Protein AF-A0A2G2ISH0-F1 (afdb_monomer_lite)

pLDDT: mean 75.34, std 12.9, range [44.53, 92.88]

Foldseek 3Di:
DVCCCVPPVVVFDDPPPDPDGPSVVVVVVVVVVLVVVLVVLLVCLVCCCVPNDPVSVVVSVVSPVVSVVVVVVVVVVVVCVVVVVD

Radius of gyration: 17.68 Å; chains: 1; bounding box: 36×22×54 Å

Secondary structure (DSSP, 8-state):
-HHHHHHTGGGS---TT-SS-HHHHHHHHHHHHHHHHHHHHHHHHHHHHHH--HHHHHHHHHHHHHHHHHHHHHHHHHHHHHHTT-

Sequence (86 aa):
MLFFRVAIYPRIYIAAGDAYGLSDVLEFLFGCIFLVLLMASVIVSAVLLIKGSLQSKKSAIYLLLFSIFLFFIRPPLQSLMINGLI

Structure (mmCIF, N/CA/C/O backbone):
data_AF-A0A2G2ISH0-F1
#
_entry.id   AF-A0A2G2ISH0-F1
#
loop_
_atom_site.group_PDB
_atom_site.id
_atom_site.type_symbol
_atom_site.label_atom_id
_atom_site.label_alt_id
_atom_site.label_comp_id
_atom_site.label_asym_id
_atom_site.label_entity_id
_atom_site.label_seq_id
_atom_site.pdbx_PDB_ins_code
_atom_site.Cartn_x
_atom_site.Cartn_y
_atom_site.Cartn_z
_atom_site.occupancy
_atom_site.B_iso_or_equiv
_atom_site.auth_seq_id
_atom_site.auth_comp_id
_atom_site.auth_asym_id
_atom_site.auth_atom_id
_atom_site.pdbx_PDB_model_num
ATOM 1 N N . MET A 1 1 ? 9.583 -3.221 -4.292 1.00 56.50 1 MET A N 1
ATOM 2 C CA . MET A 1 1 ? 9.520 -2.778 -5.707 1.00 56.50 1 MET A CA 1
ATOM 3 C C . MET A 1 1 ? 10.619 -1.790 -6.075 1.00 56.50 1 MET A C 1
ATOM 5 O O . MET A 1 1 ? 11.311 -2.050 -7.042 1.00 56.50 1 MET A O 1
ATOM 9 N N . LEU A 1 2 ? 10.857 -0.728 -5.298 1.00 55.91 2 LEU A N 1
ATOM 10 C CA . LEU A 1 2 ? 11.874 0.299 -5.610 1.00 55.91 2 LEU A CA 1
ATOM 11 C C . LEU A 1 2 ? 13.304 -0.258 -5.759 1.00 55.91 2 LEU A C 1
ATOM 13 O O . LEU A 1 2 ? 13.974 0.019 -6.746 1.00 55.91 2 LEU A O 1
ATOM 17 N N . PHE A 1 3 ? 13.732 -1.134 -4.841 1.00 56.94 3 PHE A N 1
ATOM 18 C CA . PHE A 1 3 ? 15.027 -1.826 -4.942 1.00 56.94 3 PHE A CA 1
ATOM 19 C C . PHE A 1 3 ? 15.127 -2.738 -6.172 1.00 56.94 3 PHE A C 1
ATOM 21 O O . PHE A 1 3 ? 16.188 -2.841 -6.776 1.00 56.94 3 PHE A O 1
ATOM 28 N N . PHE A 1 4 ? 14.018 -3.364 -6.578 1.00 61.53 4 PHE A N 1
ATOM 29 C CA . PHE A 1 4 ? 13.972 -4.230 -7.757 1.00 61.53 4 PHE A CA 1
ATOM 30 C C . PHE A 1 4 ? 14.204 -3.415 -9.043 1.00 61.53 4 PHE A C 1
ATOM 32 O O . PHE A 1 4 ? 14.975 -3.819 -9.910 1.00 61.53 4 PHE A O 1
ATOM 39 N N . ARG A 1 5 ? 13.617 -2.213 -9.136 1.00 61.91 5 ARG A N 1
ATOM 40 C CA . ARG A 1 5 ? 13.739 -1.339 -10.311 1.00 61.91 5 ARG A CA 1
ATOM 41 C C . ARG A 1 5 ? 15.065 -0.568 -10.412 1.00 61.91 5 ARG A C 1
ATOM 43 O O . ARG A 1 5 ? 15.469 -0.208 -11.506 1.00 61.91 5 ARG A O 1
ATOM 50 N N . VAL A 1 6 ? 15.791 -0.347 -9.318 1.00 61.56 6 VAL A N 1
ATOM 51 C CA . VAL A 1 6 ? 17.140 0.256 -9.400 1.00 61.56 6 VAL A CA 1
ATOM 52 C C . VAL A 1 6 ? 18.228 -0.810 -9.550 1.00 61.56 6 VAL A C 1
ATOM 54 O O . VAL A 1 6 ? 19.168 -0.629 -10.316 1.00 61.56 6 VAL A O 1
ATOM 57 N N . ALA A 1 7 ? 18.114 -1.941 -8.847 1.00 61.56 7 ALA A N 1
ATOM 58 C CA . ALA A 1 7 ? 19.185 -2.938 -8.807 1.00 61.56 7 ALA A CA 1
ATOM 59 C C . ALA A 1 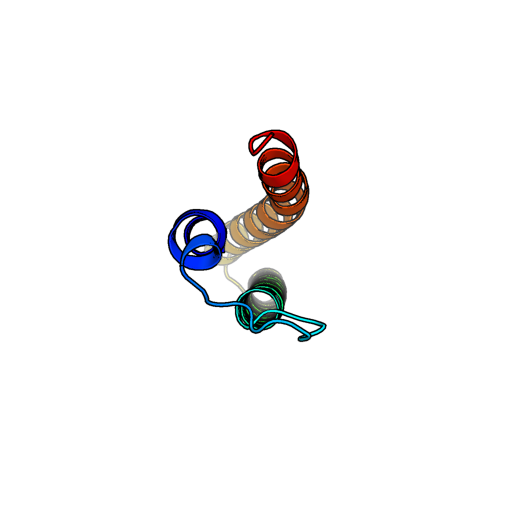7 ? 19.085 -4.014 -9.902 1.00 61.56 7 ALA A C 1
ATOM 61 O O . ALA A 1 7 ? 20.116 -4.557 -10.310 1.00 61.56 7 ALA A O 1
ATOM 62 N N . ILE A 1 8 ? 17.865 -4.343 -10.352 1.00 62.41 8 ILE A N 1
ATOM 63 C CA . ILE A 1 8 ? 17.600 -5.524 -11.192 1.00 62.41 8 ILE A CA 1
ATOM 64 C C . ILE A 1 8 ? 17.120 -5.137 -12.597 1.00 62.41 8 ILE A C 1
ATOM 66 O O . ILE A 1 8 ? 17.614 -5.707 -13.560 1.00 62.41 8 ILE A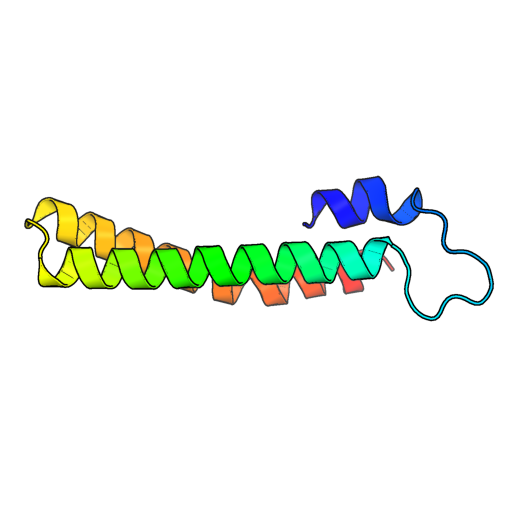 O 1
ATOM 70 N N . TYR A 1 9 ? 16.266 -4.119 -12.744 1.00 63.75 9 TYR A N 1
ATOM 71 C CA . TYR A 1 9 ? 15.806 -3.595 -14.051 1.00 63.75 9 TYR A CA 1
ATOM 72 C C . TYR A 1 9 ? 16.934 -3.315 -15.066 1.00 63.75 9 TYR A C 1
ATOM 74 O O . TYR A 1 9 ? 16.803 -3.757 -16.202 1.00 63.75 9 TYR A O 1
ATOM 82 N N . PRO A 1 10 ? 18.067 -2.675 -14.698 1.00 63.22 10 PRO A N 1
ATOM 83 C CA . PRO A 1 10 ? 19.171 -2.446 -15.639 1.00 63.22 10 PRO A CA 1
ATOM 84 C C . PRO A 1 10 ? 19.883 -3.732 -16.084 1.00 63.22 10 PRO A C 1
ATOM 86 O O . PRO A 1 10 ? 20.652 -3.717 -17.040 1.00 63.22 10 PRO A O 1
ATOM 89 N N . ARG A 1 11 ? 19.683 -4.835 -15.351 1.00 64.44 11 ARG A N 1
ATOM 90 C CA . ARG A 1 11 ? 20.302 -6.145 -15.600 1.00 64.44 11 ARG A CA 1
ATOM 91 C C . ARG A 1 11 ? 19.342 -7.135 -16.262 1.00 64.44 11 ARG A C 1
ATOM 93 O O . ARG A 1 11 ? 19.770 -8.233 -16.611 1.00 64.44 11 ARG A O 1
ATOM 100 N N . ILE A 1 12 ? 18.064 -6.783 -16.410 1.00 64.88 12 ILE A N 1
ATOM 101 C CA . ILE A 1 12 ? 17.072 -7.621 -17.084 1.00 64.88 12 ILE A CA 1
ATOM 102 C C . ILE A 1 12 ? 17.157 -7.332 -18.583 1.00 64.88 12 ILE A C 1
ATOM 104 O O . ILE A 1 12 ? 16.908 -6.218 -19.033 1.00 64.88 12 ILE A O 1
ATOM 108 N N . TYR A 1 13 ? 17.535 -8.356 -19.348 1.00 57.94 13 TYR A N 1
ATOM 109 C CA . TYR A 1 13 ? 17.626 -8.300 -20.803 1.00 57.94 13 TYR A CA 1
ATOM 110 C C . TYR A 1 13 ? 16.235 -8.067 -21.409 1.00 57.94 13 TYR A C 1
ATOM 112 O O . TYR A 1 13 ? 15.315 -8.851 -21.173 1.00 57.94 13 TYR A O 1
ATOM 120 N N . ILE A 1 14 ? 16.086 -6.994 -22.186 1.00 60.06 14 ILE A N 1
ATOM 121 C CA . ILE A 1 14 ? 14.919 -6.750 -23.039 1.00 60.06 14 ILE A CA 1
ATOM 122 C C . ILE A 1 14 ? 15.330 -7.203 -24.439 1.00 60.06 14 ILE A C 1
ATOM 124 O O . ILE A 1 14 ? 16.263 -6.644 -25.018 1.00 60.06 14 ILE A O 1
ATOM 128 N N . ALA A 1 15 ? 14.690 -8.249 -24.963 1.00 60.16 15 ALA A N 1
ATOM 129 C CA . ALA A 1 15 ? 14.964 -8.707 -26.317 1.00 60.16 15 ALA A CA 1
ATOM 130 C C . ALA A 1 15 ? 14.498 -7.649 -27.332 1.00 60.16 15 ALA A C 1
ATOM 132 O O . ALA A 1 15 ? 13.456 -7.015 -27.162 1.00 60.16 15 ALA A O 1
ATOM 133 N N . ALA A 1 16 ? 15.286 -7.438 -28.389 1.00 54.84 16 ALA A N 1
ATOM 134 C CA . ALA A 1 16 ? 14.960 -6.460 -29.420 1.00 54.84 16 ALA A CA 1
ATOM 135 C C . ALA A 1 16 ? 13.651 -6.854 -30.131 1.00 54.84 16 ALA A C 1
ATOM 137 O O . ALA A 1 16 ? 13.617 -7.847 -30.854 1.00 54.84 16 ALA A O 1
ATOM 138 N N . GLY A 1 17 ? 12.589 -6.070 -29.920 1.00 58.53 17 GLY A N 1
ATOM 139 C CA . GLY A 1 17 ? 11.268 -6.275 -30.528 1.00 58.53 17 GLY A CA 1
ATOM 140 C C . GLY A 1 17 ? 10.140 -6.622 -29.552 1.00 58.53 17 GLY A C 1
ATOM 141 O O . GLY A 1 17 ? 8.983 -6.597 -29.96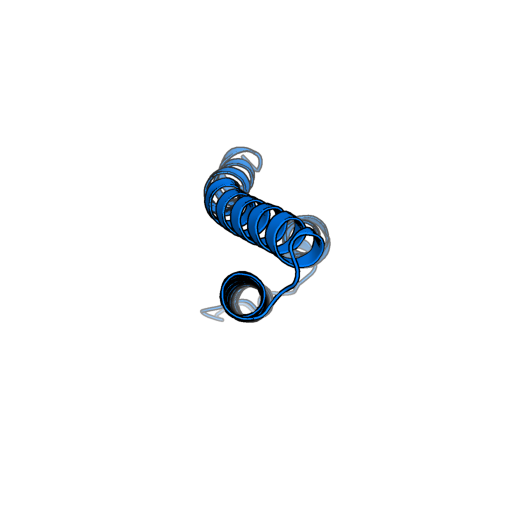6 1.00 58.53 17 GLY A O 1
ATOM 142 N N . ASP A 1 18 ? 10.433 -6.891 -28.275 1.00 58.66 18 ASP A N 1
ATOM 143 C CA . ASP A 1 18 ? 9.388 -7.158 -27.281 1.00 58.66 18 ASP A CA 1
ATOM 144 C C . ASP A 1 18 ? 8.698 -5.867 -26.812 1.00 58.66 18 ASP A C 1
ATOM 146 O O . ASP A 1 18 ? 9.344 -4.890 -26.433 1.00 58.66 18 ASP A O 1
ATOM 150 N N . ALA A 1 19 ? 7.360 -5.879 -26.806 1.00 61.00 19 ALA A N 1
ATOM 151 C CA . ALA A 1 19 ? 6.531 -4.745 -26.383 1.00 61.00 19 ALA A CA 1
ATOM 152 C C . ALA A 1 19 ? 6.579 -4.475 -24.865 1.00 61.00 19 ALA A C 1
ATOM 154 O O . ALA A 1 19 ? 6.235 -3.376 -24.433 1.00 61.00 19 ALA A O 1
ATOM 155 N N . TYR A 1 20 ? 6.999 -5.464 -24.066 1.00 62.94 20 TYR A N 1
ATOM 156 C CA . TYR A 1 20 ? 7.116 -5.379 -22.609 1.00 62.94 20 TYR A CA 1
ATOM 157 C C . TYR A 1 20 ? 8.328 -6.179 -22.129 1.00 62.94 20 TYR A C 1
ATOM 159 O O . TYR A 1 20 ? 8.523 -7.323 -22.543 1.00 62.94 20 TYR A O 1
ATOM 167 N N . GLY A 1 21 ? 9.121 -5.610 -21.222 1.00 69.44 21 GLY A N 1
ATOM 168 C CA . GLY A 1 21 ? 10.211 -6.333 -20.577 1.00 69.44 21 GLY A CA 1
ATOM 169 C C . GLY A 1 21 ? 9.701 -7.256 -19.467 1.00 69.44 21 GLY A C 1
ATOM 170 O O . GLY A 1 21 ? 8.678 -6.996 -18.834 1.00 69.44 21 GLY A O 1
ATOM 171 N N . LEU A 1 22 ? 10.466 -8.303 -19.138 1.00 71.19 22 LEU A N 1
ATOM 172 C CA . LEU A 1 22 ? 10.209 -9.172 -17.971 1.00 71.19 22 LEU A CA 1
ATOM 173 C C . LEU A 1 22 ? 10.104 -8.347 -16.669 1.00 71.19 22 LEU A C 1
ATOM 175 O O . LEU A 1 22 ? 9.325 -8.639 -15.765 1.00 71.19 22 LEU A O 1
ATOM 179 N N . SER A 1 23 ? 10.844 -7.245 -16.641 1.00 70.06 23 SER A N 1
ATOM 180 C CA . SER A 1 23 ? 10.753 -6.157 -15.678 1.00 70.06 23 SER A CA 1
ATOM 181 C C . SER A 1 23 ? 9.338 -5.610 -15.468 1.00 70.06 23 SER A C 1
ATOM 183 O O . SER A 1 23 ? 8.888 -5.527 -14.326 1.00 70.06 23 SER A O 1
ATOM 185 N N . ASP A 1 24 ? 8.627 -5.285 -16.549 1.00 72.69 24 ASP A N 1
ATOM 186 C CA . ASP A 1 24 ? 7.310 -4.638 -16.503 1.00 72.69 24 ASP A CA 1
ATOM 187 C C . ASP A 1 24 ? 6.241 -5.596 -15.981 1.00 72.69 24 ASP A C 1
ATOM 189 O O . ASP A 1 24 ? 5.376 -5.216 -15.191 1.00 72.69 24 ASP A O 1
ATOM 193 N N . VAL A 1 25 ? 6.356 -6.874 -16.348 1.00 79.62 25 VAL A N 1
ATOM 194 C CA . VAL A 1 25 ? 5.505 -7.947 -15.819 1.00 79.62 25 VAL A CA 1
ATOM 195 C C . VAL A 1 25 ? 5.711 -8.105 -14.311 1.00 79.62 25 VAL A C 1
ATOM 197 O O . VAL A 1 25 ? 4.743 -8.252 -13.563 1.00 79.62 25 VAL A O 1
ATOM 200 N N . LEU A 1 26 ? 6.959 -8.037 -13.840 1.00 78.88 26 LEU A N 1
ATOM 201 C CA . LEU A 1 26 ? 7.264 -8.104 -12.411 1.00 78.88 26 LEU A CA 1
ATOM 202 C C . LEU A 1 26 ? 6.809 -6.846 -11.662 1.00 78.88 26 LEU A C 1
ATOM 204 O O . LEU A 1 26 ? 6.295 -6.964 -10.548 1.00 78.88 26 LEU A O 1
ATOM 208 N N . GLU A 1 27 ? 6.940 -5.655 -12.253 1.00 76.44 27 GLU A N 1
ATOM 209 C CA . GLU A 1 27 ? 6.380 -4.423 -11.685 1.00 76.44 27 GLU A CA 1
ATOM 210 C C . GLU A 1 27 ? 4.852 -4.526 -11.565 1.00 76.44 27 GLU A C 1
ATOM 212 O O . GLU A 1 27 ? 4.291 -4.228 -10.508 1.00 76.44 27 GLU A O 1
ATOM 217 N N . PHE A 1 28 ? 4.166 -5.043 -12.579 1.00 79.12 28 PHE A N 1
ATOM 218 C CA . PHE A 1 28 ? 2.730 -5.282 -12.491 1.00 79.12 28 PHE A CA 1
ATOM 219 C C . PHE A 1 28 ? 2.380 -6.294 -11.387 1.00 79.12 28 PHE A C 1
ATOM 221 O O . PHE A 1 28 ? 1.556 -6.001 -10.516 1.00 79.12 28 PHE A O 1
ATOM 228 N N . LEU A 1 29 ? 3.061 -7.444 -11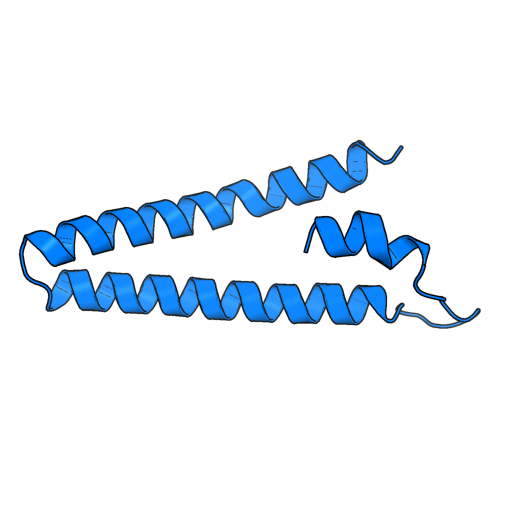.354 1.00 83.06 29 LEU A N 1
ATOM 229 C CA . LEU A 1 29 ? 2.806 -8.514 -10.387 1.00 83.06 29 LEU A CA 1
ATOM 230 C C . LEU A 1 29 ? 2.996 -8.047 -8.939 1.00 83.06 29 LEU A C 1
ATOM 232 O O . LEU A 1 29 ? 2.119 -8.251 -8.096 1.00 83.06 29 LEU A O 1
ATOM 236 N N . PHE A 1 30 ? 4.118 -7.392 -8.633 1.00 82.12 30 PHE A N 1
ATOM 237 C CA . PHE A 1 30 ? 4.347 -6.867 -7.288 1.00 82.12 30 PHE A CA 1
ATOM 238 C C . PHE A 1 30 ? 3.356 -5.750 -6.933 1.00 82.12 30 PHE A C 1
ATOM 240 O O . PHE A 1 30 ? 2.971 -5.633 -5.768 1.00 82.12 30 PHE A O 1
ATOM 247 N N . GLY A 1 31 ? 2.906 -4.962 -7.916 1.00 82.50 31 GLY A N 1
ATOM 248 C CA . GLY A 1 31 ? 1.847 -3.971 -7.732 1.00 82.50 31 GLY A CA 1
ATOM 249 C C . GLY A 1 31 ? 0.523 -4.618 -7.323 1.00 82.50 31 GLY A C 1
ATOM 250 O O . GLY A 1 31 ? -0.105 -4.175 -6.359 1.00 82.50 31 GLY A O 1
ATOM 251 N N . CYS A 1 32 ? 0.137 -5.709 -7.990 1.00 86.12 32 CYS A N 1
ATOM 252 C CA . CYS A 1 32 ? -1.035 -6.505 -7.630 1.00 86.12 32 CYS A CA 1
ATOM 253 C C . CYS A 1 32 ? -0.914 -7.103 -6.224 1.00 86.12 32 CYS A C 1
ATOM 255 O O . CYS A 1 32 ? -1.839 -6.962 -5.427 1.00 86.12 32 CYS A O 1
ATOM 257 N N . ILE A 1 33 ? 0.229 -7.712 -5.884 1.00 88.69 33 ILE A N 1
ATOM 258 C CA . ILE A 1 33 ? 0.466 -8.276 -4.543 1.00 88.69 33 ILE A CA 1
ATOM 259 C C . ILE A 1 33 ? 0.337 -7.188 -3.471 1.00 88.69 33 ILE A C 1
ATOM 261 O O . ILE A 1 33 ? -0.333 -7.393 -2.459 1.00 88.69 33 ILE A O 1
ATOM 265 N N . PHE A 1 34 ? 0.935 -6.016 -3.699 1.00 86.00 34 PHE A N 1
ATOM 266 C CA . PHE A 1 34 ? 0.830 -4.887 -2.778 1.00 86.00 34 PHE A CA 1
ATOM 267 C C . PHE A 1 34 ? -0.627 -4.451 -2.572 1.00 86.00 34 PHE A C 1
ATOM 269 O O . PHE A 1 34 ? -1.048 -4.275 -1.431 1.00 86.00 34 PHE A O 1
ATOM 276 N N . LEU A 1 35 ? -1.412 -4.328 -3.648 1.00 87.00 35 LEU A N 1
ATOM 277 C CA . LEU A 1 35 ? -2.834 -3.978 -3.560 1.00 87.00 35 LEU A CA 1
ATOM 278 C C . LEU A 1 35 ? -3.644 -5.024 -2.787 1.00 87.00 35 LEU A C 1
ATOM 280 O O . LEU A 1 35 ? -4.463 -4.655 -1.947 1.00 87.00 35 LEU A O 1
ATOM 284 N N . VAL A 1 36 ? -3.393 -6.314 -3.021 1.00 90.94 36 VAL A N 1
ATOM 285 C CA . VAL A 1 36 ? -4.059 -7.406 -2.295 1.00 90.94 36 VAL A CA 1
ATOM 286 C C . VAL A 1 36 ? -3.740 -7.340 -0.801 1.00 90.94 36 VAL A C 1
ATOM 288 O O . VAL A 1 36 ? -4.652 -7.409 0.022 1.00 90.94 36 VAL A O 1
ATOM 291 N N . LEU A 1 37 ? -2.470 -7.151 -0.436 1.00 89.75 37 LEU A N 1
ATOM 292 C CA . LEU A 1 37 ? -2.052 -7.020 0.963 1.00 89.75 37 LEU A CA 1
ATOM 293 C C . LEU A 1 37 ? -2.642 -5.771 1.628 1.00 89.75 37 LEU A C 1
ATOM 295 O O . LEU A 1 37 ? -3.059 -5.827 2.788 1.00 89.75 37 LEU A O 1
ATOM 299 N N . LEU A 1 38 ? -2.718 -4.657 0.899 1.00 89.50 38 LEU A N 1
ATOM 300 C CA . LEU A 1 38 ? -3.322 -3.420 1.388 1.00 89.50 38 LEU A CA 1
ATOM 301 C C . LEU A 1 38 ? -4.827 -3.604 1.628 1.00 89.50 38 LEU A C 1
ATOM 303 O O . LEU A 1 38 ? -5.329 -3.250 2.693 1.00 89.50 38 LEU A O 1
ATOM 307 N N . MET A 1 39 ? -5.531 -4.243 0.693 1.00 91.44 39 MET A N 1
ATOM 308 C CA . MET A 1 39 ? -6.951 -4.570 0.834 1.00 91.44 39 MET A CA 1
ATOM 309 C C . MET A 1 39 ? -7.201 -5.515 2.016 1.00 91.44 39 MET A C 1
ATOM 311 O O . MET A 1 39 ? -8.079 -5.251 2.837 1.00 91.44 39 MET A O 1
ATOM 315 N N . ALA A 1 40 ? -6.396 -6.571 2.160 1.00 91.62 40 ALA A N 1
ATOM 316 C CA . ALA A 1 40 ? -6.469 -7.475 3.305 1.00 91.62 40 ALA A CA 1
ATOM 317 C C . ALA A 1 40 ? -6.242 -6.731 4.632 1.00 91.62 40 ALA A C 1
ATOM 319 O O . ALA A 1 40 ? -6.977 -6.951 5.593 1.00 91.62 40 ALA A O 1
ATOM 320 N N . SER A 1 41 ? -5.284 -5.803 4.676 1.00 90.00 41 SER A N 1
ATOM 321 C CA . SER A 1 41 ? -4.993 -5.000 5.874 1.00 90.00 41 SER A CA 1
ATOM 322 C C . SER A 1 41 ? -6.167 -4.099 6.263 1.00 90.00 41 SER A C 1
ATOM 324 O O . SER A 1 41 ? -6.512 -4.009 7.443 1.00 90.00 41 SER A O 1
ATOM 326 N N . VAL A 1 42 ? -6.835 -3.486 5.281 1.00 89.38 42 VAL A N 1
ATOM 327 C CA . VAL A 1 42 ? -8.054 -2.693 5.507 1.00 89.38 42 VAL A CA 1
ATOM 328 C C . VAL A 1 42 ? -9.191 -3.569 6.037 1.00 89.38 42 VAL A C 1
ATOM 330 O O . VAL A 1 42 ? -9.839 -3.194 7.014 1.00 89.38 42 VAL A O 1
ATOM 333 N N . ILE A 1 43 ? -9.403 -4.757 5.460 1.00 92.88 43 ILE A N 1
ATOM 334 C CA . ILE A 1 43 ? -10.426 -5.707 5.927 1.00 92.88 43 ILE A CA 1
ATOM 335 C C . ILE A 1 43 ? -10.145 -6.137 7.372 1.00 92.88 43 ILE A C 1
ATOM 337 O O . ILE A 1 43 ? -11.039 -6.088 8.216 1.00 92.88 43 ILE A O 1
ATOM 341 N N . VAL A 1 44 ? -8.903 -6.514 7.685 1.00 89.06 44 VAL A N 1
ATOM 342 C CA . VAL A 1 44 ? -8.495 -6.901 9.045 1.00 89.06 44 VAL A CA 1
ATOM 343 C C . VAL A 1 44 ? -8.705 -5.747 10.027 1.00 89.06 44 VAL A C 1
ATOM 345 O O . VAL A 1 44 ? -9.233 -5.964 11.119 1.00 89.06 44 VAL A O 1
ATOM 348 N N . SER A 1 45 ? -8.362 -4.517 9.637 1.00 88.38 45 SER A N 1
ATOM 349 C CA . SER A 1 45 ? -8.625 -3.327 10.451 1.00 88.38 45 SER A CA 1
ATOM 350 C C . SER A 1 45 ? -10.126 -3.139 10.718 1.00 88.38 45 SER A C 1
ATOM 352 O O . SER A 1 45 ? -10.527 -2.962 11.870 1.00 88.38 45 SER A O 1
ATOM 354 N N . ALA A 1 46 ? -10.976 -3.273 9.696 1.00 88.12 46 ALA A N 1
ATOM 355 C CA . ALA A 1 46 ? -12.427 -3.176 9.850 1.00 88.12 46 ALA A CA 1
ATOM 356 C C . ALA A 1 46 ? -12.981 -4.256 10.798 1.00 88.12 46 ALA A C 1
ATOM 358 O O . ALA A 1 46 ? -13.779 -3.956 11.690 1.00 88.12 46 ALA A O 1
ATOM 359 N N . VAL A 1 47 ? -12.510 -5.501 10.673 1.00 89.69 47 VAL A N 1
ATOM 360 C CA . VAL A 1 47 ? -12.901 -6.603 11.568 1.00 89.69 47 VAL A CA 1
ATOM 361 C C . VAL A 1 47 ? -12.483 -6.318 13.013 1.00 89.69 47 VAL A C 1
ATOM 363 O O . VAL A 1 47 ? -13.291 -6.496 13.928 1.00 89.69 47 VAL A O 1
ATOM 366 N N . LEU A 1 48 ? -11.255 -5.837 13.235 1.00 85.94 48 LEU A N 1
ATOM 367 C CA . LEU A 1 48 ? -10.757 -5.484 14.569 1.00 85.94 48 LEU A CA 1
ATOM 368 C C . LEU A 1 48 ? -11.503 -4.286 15.177 1.00 85.94 48 LEU A C 1
ATOM 370 O O . LEU A 1 48 ? -11.688 -4.247 16.392 1.00 85.94 48 LEU A O 1
ATOM 374 N N . LEU A 1 49 ? -11.975 -3.336 14.367 1.00 84.12 49 LEU A N 1
ATOM 375 C CA . LEU A 1 49 ? -12.798 -2.220 14.844 1.00 84.12 49 LEU A CA 1
ATOM 376 C C . LEU A 1 49 ? -14.178 -2.678 15.335 1.00 84.12 49 LEU A C 1
ATOM 378 O O . LEU A 1 49 ? -14.651 -2.188 16.364 1.00 84.12 49 LEU A O 1
ATOM 382 N N . ILE A 1 50 ? -14.802 -3.629 14.632 1.00 88.19 50 ILE A N 1
ATOM 383 C CA . ILE A 1 50 ? -16.151 -4.122 14.949 1.00 88.19 50 ILE A CA 1
ATOM 384 C C . ILE A 1 50 ? -16.119 -5.120 16.114 1.00 88.19 50 ILE A C 1
ATOM 386 O O . ILE A 1 50 ? -16.905 -4.996 17.052 1.00 88.19 50 ILE A O 1
ATOM 390 N N . LYS A 1 51 ? -15.217 -6.109 16.068 1.00 85.50 51 LYS A N 1
ATOM 391 C CA . LYS A 1 51 ? -15.187 -7.244 17.013 1.00 85.50 51 LYS A CA 1
ATOM 392 C C . LYS A 1 51 ? -14.063 -7.189 18.056 1.00 85.50 51 LYS A C 1
ATOM 394 O O . LYS A 1 51 ? -14.060 -8.010 18.969 1.00 85.50 51 LYS A O 1
ATOM 399 N N . GLY A 1 52 ? -13.096 -6.280 17.933 1.00 75.06 52 GLY A N 1
ATOM 400 C CA . GLY A 1 52 ? -11.911 -6.250 18.795 1.00 75.06 52 GLY A CA 1
ATOM 401 C C . GLY A 1 52 ? -12.142 -5.612 20.168 1.00 75.06 52 GLY A C 1
ATOM 402 O O . GLY A 1 52 ? -13.007 -4.753 20.350 1.00 75.06 52 GLY A O 1
ATOM 403 N N . SER A 1 53 ? -11.311 -5.998 21.141 1.00 80.44 53 SER A N 1
ATOM 404 C CA . SER A 1 53 ? -11.228 -5.348 22.456 1.00 80.44 53 SER A CA 1
ATOM 405 C C . SER A 1 53 ? -10.703 -3.904 22.340 1.00 80.44 53 SER A C 1
ATOM 407 O O . SER A 1 53 ? -10.166 -3.510 21.305 1.00 80.44 53 SER A O 1
ATOM 409 N N . LEU A 1 54 ? -10.812 -3.094 23.403 1.00 77.56 54 LEU A N 1
ATOM 410 C CA . LEU A 1 54 ? -10.327 -1.699 23.419 1.00 77.56 54 LEU A CA 1
ATOM 411 C C . LEU A 1 54 ? -8.866 -1.551 22.948 1.00 77.56 54 LEU A C 1
ATOM 413 O O . LEU A 1 54 ? -8.533 -0.577 22.274 1.00 77.56 54 LEU A O 1
ATOM 417 N N . GLN A 1 55 ? -8.006 -2.524 23.258 1.00 79.06 55 GLN A N 1
ATOM 418 C CA . GLN A 1 55 ? -6.617 -2.547 22.800 1.00 79.06 55 GLN A CA 1
ATOM 419 C C . GLN A 1 55 ? -6.517 -2.884 21.304 1.00 79.06 55 GLN A C 1
ATOM 421 O O . GLN A 1 55 ? -5.839 -2.174 20.563 1.00 79.06 55 GLN A O 1
ATOM 426 N N . SER A 1 56 ? -7.253 -3.895 20.836 1.00 79.81 56 SER A N 1
ATOM 427 C CA . SER A 1 56 ? -7.314 -4.268 19.417 1.00 79.81 56 SER A CA 1
ATOM 428 C C . SER A 1 56 ? -7.877 -3.153 18.529 1.00 79.81 56 SER A C 1
ATOM 430 O O . SER A 1 56 ? -7.430 -2.997 17.395 1.00 79.81 56 SER A O 1
ATOM 432 N N . LYS A 1 57 ? -8.799 -2.330 19.047 1.00 80.94 57 LYS A N 1
ATOM 433 C CA . LYS A 1 57 ? -9.337 -1.160 18.334 1.00 80.94 57 LYS A CA 1
ATOM 434 C C . LYS A 1 57 ? -8.275 -0.086 18.094 1.00 80.94 57 LYS A C 1
ATOM 436 O O . LYS A 1 57 ? -8.227 0.476 17.004 1.00 80.94 57 LYS A O 1
ATOM 441 N N . LYS A 1 58 ? -7.382 0.167 19.063 1.00 81.75 58 LYS A N 1
ATOM 442 C CA . LYS A 1 58 ? -6.246 1.089 18.870 1.00 81.75 58 LYS A CA 1
ATOM 443 C C . LYS A 1 58 ? -5.314 0.581 17.770 1.00 81.75 58 LYS A C 1
ATOM 445 O O . LYS A 1 58 ? -4.983 1.333 16.859 1.00 81.75 58 LYS A O 1
ATOM 450 N N . SER A 1 59 ? -4.955 -0.703 17.807 1.00 84.06 59 SER A N 1
ATOM 451 C CA . SER A 1 59 ? -4.137 -1.335 16.762 1.00 84.06 59 SER A CA 1
ATOM 452 C C . SER A 1 59 ? -4.794 -1.269 15.383 1.00 84.06 59 SER A C 1
ATOM 454 O O . SER A 1 59 ? -4.110 -1.003 14.399 1.00 84.06 59 SER A O 1
ATOM 456 N N . ALA A 1 60 ? -6.115 -1.442 15.305 1.00 84.81 60 ALA A N 1
ATOM 457 C CA . ALA A 1 60 ? -6.857 -1.316 14.057 1.00 84.81 60 ALA A CA 1
ATOM 458 C C . ALA A 1 60 ? -6.752 0.093 13.459 1.00 84.81 60 ALA A C 1
ATOM 460 O O . ALA A 1 60 ? -6.492 0.222 12.263 1.00 84.81 60 ALA A O 1
ATOM 461 N N . ILE A 1 61 ? -6.876 1.137 14.287 1.00 87.31 61 ILE A N 1
ATOM 462 C CA . ILE A 1 61 ? -6.712 2.536 13.862 1.00 87.31 61 ILE A CA 1
ATOM 463 C C . ILE A 1 61 ? -5.297 2.773 13.324 1.00 87.31 61 ILE A C 1
ATOM 465 O O . ILE A 1 61 ? -5.151 3.347 12.247 1.00 87.31 61 ILE A O 1
ATOM 469 N N . TYR A 1 62 ? -4.261 2.291 14.020 1.00 89.19 62 TYR A N 1
ATOM 470 C CA . TYR A 1 62 ? -2.881 2.401 13.532 1.00 89.19 62 TYR A CA 1
ATOM 471 C C . TYR A 1 62 ? -2.681 1.672 12.200 1.00 89.19 62 TYR A C 1
ATOM 473 O O . TYR A 1 62 ? -2.044 2.218 11.303 1.00 89.19 62 TYR A O 1
ATOM 481 N N . LEU A 1 63 ? -3.261 0.479 12.036 1.00 87.62 63 LEU A N 1
ATOM 482 C CA . LEU A 1 63 ? -3.185 -0.283 10.788 1.00 87.62 63 LEU A CA 1
ATOM 483 C C . LEU A 1 63 ? -3.880 0.451 9.628 1.00 87.62 63 LEU A C 1
ATOM 485 O O . LEU A 1 63 ? -3.380 0.456 8.502 1.00 87.62 63 LEU A O 1
ATOM 489 N N . LEU A 1 64 ? -5.009 1.105 9.905 1.00 89.00 64 LEU A N 1
ATOM 490 C CA . LEU A 1 64 ? -5.774 1.873 8.923 1.00 89.00 64 LEU A CA 1
ATOM 491 C C . LEU A 1 64 ? -5.008 3.134 8.503 1.00 89.00 64 LEU A C 1
ATOM 493 O O . LEU A 1 64 ? -4.820 3.371 7.311 1.00 89.00 64 LEU A O 1
ATOM 497 N N . LEU A 1 65 ? -4.484 3.888 9.475 1.00 90.75 65 LEU A N 1
ATOM 498 C CA . LEU A 1 65 ? -3.636 5.057 9.225 1.00 90.75 65 LEU A CA 1
ATOM 499 C C . LEU A 1 65 ? -2.382 4.688 8.433 1.00 90.75 65 LEU A C 1
ATOM 501 O O . LEU A 1 65 ? -2.040 5.377 7.476 1.00 90.75 65 LEU A O 1
ATOM 505 N N . PHE A 1 66 ? -1.728 3.583 8.787 1.00 89.06 66 PHE A N 1
ATOM 506 C CA . PHE A 1 66 ? -0.562 3.090 8.062 1.00 89.06 66 PHE A CA 1
ATOM 507 C C . PHE A 1 66 ? -0.909 2.710 6.618 1.00 89.06 66 PHE A C 1
ATOM 509 O O . PHE A 1 66 ? -0.177 3.062 5.697 1.00 89.06 66 PHE A O 1
ATOM 516 N N . SER A 1 67 ? -2.056 2.063 6.397 1.00 87.00 67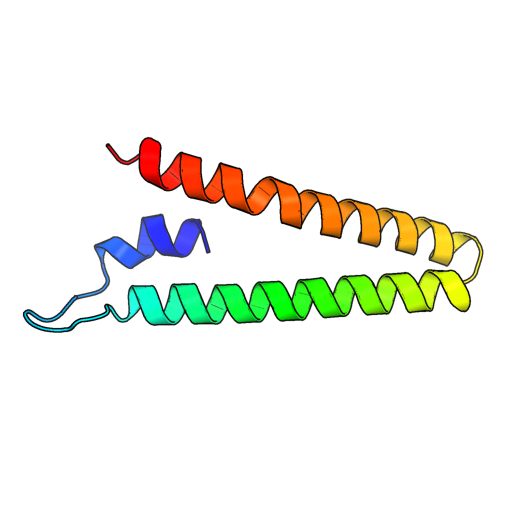 SER A N 1
ATOM 517 C CA . SER A 1 67 ? -2.522 1.699 5.052 1.00 87.00 67 SER A CA 1
ATOM 518 C C . SER A 1 67 ? -2.820 2.935 4.193 1.00 87.00 67 SER A C 1
ATOM 520 O O . SER A 1 67 ? -2.412 2.990 3.033 1.00 87.00 67 SER A O 1
ATOM 522 N N . ILE A 1 68 ? -3.467 3.959 4.765 1.00 88.62 68 ILE A N 1
ATOM 523 C CA . ILE A 1 68 ? -3.707 5.248 4.093 1.00 88.62 68 ILE A CA 1
ATOM 524 C C . ILE A 1 68 ? -2.377 5.933 3.770 1.00 88.62 68 ILE A C 1
ATOM 526 O O . ILE A 1 68 ? -2.160 6.366 2.640 1.00 88.62 68 ILE A O 1
ATOM 530 N N . PHE A 1 69 ? -1.467 5.997 4.739 1.00 88.25 69 PHE A N 1
ATOM 531 C CA . PHE A 1 69 ? -0.147 6.585 4.548 1.00 88.25 69 PHE A CA 1
ATOM 532 C C . PHE A 1 69 ? 0.616 5.905 3.404 1.00 88.25 69 PHE A C 1
ATOM 534 O O . PHE A 1 69 ? 1.122 6.585 2.513 1.00 88.25 69 PHE A O 1
ATOM 541 N N . LEU A 1 70 ? 0.631 4.569 3.367 1.00 84.50 70 LEU A N 1
ATOM 542 C CA . LEU A 1 70 ? 1.251 3.805 2.284 1.00 84.50 70 LEU A CA 1
ATOM 543 C C . LEU A 1 70 ? 0.608 4.070 0.916 1.00 84.50 70 LEU A C 1
ATOM 545 O O . LEU A 1 70 ? 1.307 4.096 -0.098 1.00 84.50 70 LEU A O 1
ATOM 549 N N . PHE A 1 71 ? -0.705 4.287 0.870 1.00 83.75 71 PHE A N 1
ATOM 550 C CA . PHE A 1 71 ? -1.394 4.645 -0.367 1.00 83.75 71 PHE A CA 1
ATOM 551 C C . PHE A 1 71 ? -0.957 6.025 -0.882 1.00 83.75 71 PHE A C 1
ATOM 553 O O . PHE A 1 71 ? -0.647 6.166 -2.065 1.00 83.75 71 PHE A O 1
ATOM 560 N N . PHE A 1 72 ? -0.859 7.020 0.005 1.00 83.75 72 PHE A N 1
ATOM 561 C CA . PHE A 1 72 ? -0.435 8.379 -0.351 1.00 83.75 72 PHE A CA 1
ATOM 562 C C . PHE A 1 72 ? 1.052 8.496 -0.676 1.00 83.75 72 PHE A C 1
ATOM 564 O O . PHE A 1 72 ? 1.425 9.315 -1.513 1.00 83.75 72 PHE A O 1
ATOM 571 N N . ILE A 1 73 ? 1.905 7.691 -0.044 1.00 84.12 73 ILE A N 1
ATOM 572 C CA . ILE A 1 73 ? 3.351 7.755 -0.268 1.00 84.12 73 ILE A CA 1
ATOM 573 C C . ILE A 1 73 ? 3.764 7.081 -1.587 1.00 84.12 73 ILE A C 1
ATOM 575 O O . ILE A 1 73 ? 4.794 7.418 -2.167 1.00 84.12 73 ILE A O 1
ATOM 579 N N . ARG A 1 74 ? 2.951 6.153 -2.109 1.00 76.56 74 ARG A N 1
ATOM 580 C CA . ARG A 1 74 ? 3.262 5.404 -3.334 1.00 76.56 74 ARG A CA 1
ATOM 581 C C . ARG A 1 74 ? 3.429 6.300 -4.582 1.00 76.56 74 ARG A C 1
ATOM 583 O O . ARG A 1 74 ? 4.477 6.174 -5.216 1.00 76.56 74 ARG A O 1
ATOM 590 N N . PRO A 1 75 ? 2.484 7.192 -4.953 1.00 73.06 75 PRO A N 1
ATOM 591 C CA . PRO A 1 75 ? 2.647 8.076 -6.110 1.00 73.06 75 PRO A CA 1
ATOM 592 C C . PRO A 1 75 ? 3.899 8.973 -6.070 1.00 73.06 75 PRO A C 1
ATOM 594 O O . PRO A 1 75 ? 4.634 8.971 -7.059 1.00 73.06 75 PRO A O 1
ATOM 597 N N . PRO A 1 76 ? 4.201 9.710 -4.976 1.00 70.06 76 PRO A N 1
ATOM 598 C CA . PRO A 1 76 ? 5.391 10.553 -4.925 1.00 70.06 76 PRO A CA 1
ATOM 599 C C . PRO A 1 76 ? 6.689 9.742 -4.934 1.00 70.06 76 PRO A C 1
ATOM 601 O O . PRO A 1 76 ? 7.660 10.188 -5.532 1.00 70.06 76 PRO A O 1
ATOM 604 N N . LEU A 1 77 ? 6.727 8.532 -4.359 1.00 65.69 77 LEU A N 1
ATOM 605 C CA . LEU A 1 77 ? 7.903 7.664 -4.513 1.00 65.69 77 LEU A CA 1
ATOM 606 C C . LEU A 1 77 ? 8.103 7.192 -5.956 1.00 65.69 77 LEU A C 1
ATOM 608 O O . LEU A 1 77 ? 9.241 7.039 -6.399 1.00 65.69 77 LEU A O 1
ATOM 612 N N . GLN A 1 78 ? 7.018 6.964 -6.693 1.00 65.19 78 GLN A N 1
ATOM 613 C CA . GLN A 1 78 ? 7.091 6.566 -8.096 1.00 65.19 78 GLN A CA 1
ATOM 614 C C . GLN A 1 78 ? 7.536 7.738 -8.989 1.00 65.19 78 GLN A C 1
ATOM 616 O O . GLN A 1 78 ? 8.307 7.527 -9.923 1.00 65.19 78 GLN A O 1
ATOM 621 N N . SER A 1 79 ? 7.129 8.975 -8.674 1.00 64.12 79 SER A N 1
ATOM 622 C CA . SER A 1 79 ? 7.541 10.174 -9.419 1.00 64.12 79 SER A CA 1
ATOM 623 C C . SER A 1 79 ? 8.978 10.614 -9.119 1.00 64.12 79 SER A C 1
ATOM 625 O O . SER A 1 79 ? 9.686 11.015 -10.041 1.00 64.12 79 SER A O 1
ATOM 627 N N . LEU A 1 80 ? 9.447 10.480 -7.872 1.00 61.56 80 LEU A N 1
ATOM 628 C CA . LEU A 1 80 ? 10.849 10.724 -7.497 1.00 61.56 80 LEU A CA 1
ATOM 629 C C . LEU A 1 80 ? 11.809 9.814 -8.266 1.00 61.56 80 LEU A C 1
ATOM 631 O O . LEU A 1 80 ? 12.916 10.219 -8.594 1.00 61.56 80 LEU A O 1
ATOM 635 N N . MET A 1 81 ? 11.372 8.600 -8.596 1.00 59.47 81 MET A N 1
ATOM 636 C CA . MET A 1 81 ? 12.157 7.676 -9.403 1.00 59.47 81 MET A CA 1
ATOM 637 C C . MET A 1 81 ? 12.206 8.064 -10.885 1.00 59.47 81 MET A C 1
ATOM 639 O O . MET A 1 81 ? 13.239 7.891 -11.520 1.00 59.47 81 MET A O 1
ATOM 643 N N . ILE A 1 82 ? 11.106 8.574 -11.444 1.00 58.94 82 ILE A N 1
ATOM 644 C CA . ILE A 1 82 ? 11.064 9.013 -12.847 1.00 58.94 82 ILE A CA 1
ATOM 645 C C . ILE A 1 82 ? 11.895 10.291 -13.033 1.00 58.94 82 ILE A C 1
ATOM 647 O O . ILE A 1 82 ? 12.604 10.414 -14.023 1.00 58.94 82 ILE A O 1
ATOM 651 N N . ASN A 1 83 ? 11.847 11.212 -12.064 1.00 55.94 83 ASN A N 1
ATOM 652 C CA . ASN A 1 83 ? 12.539 12.502 -12.143 1.00 55.94 83 ASN A CA 1
ATOM 653 C C . ASN A 1 83 ? 13.970 12.490 -11.575 1.00 55.94 83 ASN A C 1
ATOM 655 O O . ASN A 1 83 ? 14.754 13.365 -11.916 1.00 55.94 83 ASN A O 1
ATOM 659 N N . GLY A 1 84 ? 14.315 11.539 -10.701 1.00 51.91 84 GLY A N 1
ATOM 660 C CA . GLY A 1 84 ? 15.657 11.395 -10.119 1.00 51.91 84 GLY A CA 1
ATOM 661 C C . GLY A 1 84 ? 16.608 10.496 -10.917 1.00 51.91 84 GLY A C 1
ATOM 662 O O . GLY A 1 84 ? 17.727 10.265 -10.469 1.00 51.91 84 GLY A O 1
ATOM 663 N N . LEU A 1 85 ? 16.158 9.960 -12.059 1.00 49.62 85 LEU A N 1
ATOM 664 C CA . LEU A 1 85 ? 16.944 9.129 -12.982 1.00 49.62 85 LEU A CA 1
ATOM 665 C C . LEU A 1 85 ? 17.186 9.824 -14.341 1.00 49.62 85 LEU A C 1
ATOM 667 O O . LEU A 1 85 ? 17.448 9.139 -15.331 1.00 49.62 85 LEU A O 1
ATOM 671 N N . ILE A 1 86 ? 17.060 11.158 -14.377 1.00 44.53 86 ILE A N 1
ATOM 672 C CA . ILE A 1 86 ? 17.528 12.036 -15.465 1.00 44.53 86 ILE A CA 1
ATOM 673 C C . ILE A 1 86 ? 18.884 12.609 -15.061 1.00 44.53 86 ILE A C 1
ATOM 675 O O . ILE A 1 86 ? 18.985 13.083 -13.906 1.00 44.53 86 ILE A O 1
#

=== Feature glossary ===
The record interleaves many kinds of information about one protein. Here is each kind framed as the question it answers.

Q: What does the local fold look like, residue by residue?
A: The Foldseek 3Di string encodes local tertiary geometry as a 20-letter alphabet — one character per residue — derived from the relative positions of nearby Cα atoms. Unlike the amino-acid sequence, 3Di is a direct function of the 3D structure, so two proteins with the same fold have similar 3Di strings even at low sequence identity.

Q: Which residues are in helices, strands, or loops?
A: The SS8 string is DSSP's per-residue secondary-structure call. α-helix (H) means an i→i+4 H-bond ladder; β-strand (E) means the residue participates in a β-sheet; 3₁₀ (G) and π (I) are tighter and wider helices; T/S are turns/bends; '-' is loop.

Q: How big and how compact is the whole molecule?
A: Radius of gyration (Rg) is the root-mean-square distance of Cα atoms from their centroid — a single number for overall size and compactness. A globular domain of N residues has Rg ≈ 2.2·N^0.38 Å; an extended or disordered chain has a much larger Rg. The Cα contact count is the number of residue pairs whose Cα atoms are within 8 Å and are more than four positions apart in sequence — a standard proxy for tertiary packing density. The bounding box is the smallest axis-aligned box enclosing all Cα atoms.

Q: Where is each backbone atom in 3D?
A: Structure coordinates are given as an mmCIF _atom_site loop: one row per atom with element, residue name, chain id, sequence number, and x/y/z position in Å. Only the four main-chain atoms per residue are included here; side chains are omitted to keep the record compact.

Q: What is the amino-acid chain?
A: Primary structure: the covalent order of the twenty standard amino acids along the backbone. Two proteins with the same sequence will (almost always) fold to the same structure; two with 30% identity often share a fold but not the details.

Q: What if only a Cα trace is available?
A: Three-state secondary structure (P-SEA)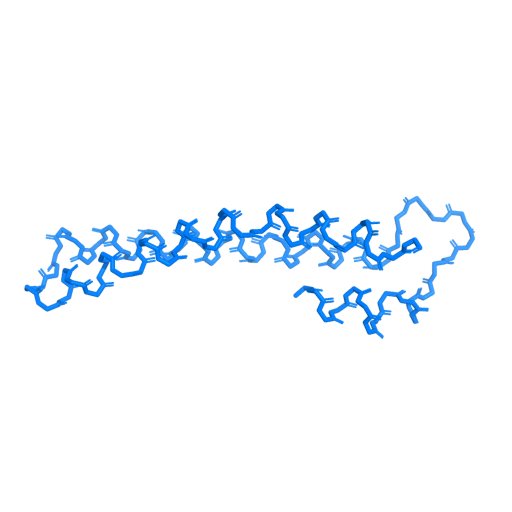 collapses the eight DSSP classes into helix (a), strand (b), and coil (c). P-SEA assigns these from Cα geometry alone — distances and angles — without requiring backbone oxygens, so it works on any Cα trace.

Q: What family and function is it annotated with?
A: Database cross-references. InterPro integrates a dozen domain/family signature databases into unified entries with residue-range hits. GO terms attach function/process/location labels with evidence codes. CATH codes position the fold in a four-level structural taxonomy. Organism is the NCBI-taxonomy species name.

Q: How confident is the AlphaFold model at each residue?
A: pLDDT is the predicted lDDT-Cα score: AlphaFold's confidence that the local environment of each residue (all inter-atomic distances within 15 Å) is correctly placed. It is a per-residue number between 0 and 100, with higher meaning more reliable.

Q: How mobile is each atom in the crystal?
A: B-factor (Debye–Waller factor) reflects atomic displacement in the crystal lattice. It is an experimental observable (units Å²), not a prediction; low values mean the atom is pinned down, high values mean it moves or is heterogeneous across the crystal.

Q: Which residues are buried vs exposed?
A: SASA measures how much of the protein is reachable by solvent. It is computed by rolling a water-sized probe over the atomic surface and summing the exposed area (Å²). Per-residue SASA distinguishes core (buried, low SASA) from surface (exposed, high SASA) residues; total SASA is a whole-molecule size measure.

Q: What do the diagnostic plots show?
A: Plot images: a contact map (which residues are close in 3D, as an N×N binary image), a Ramachandran scatter (backbone torsion angles, revealing secondary-structure composition at a glance), and — for AlphaFold structures — a PAE heatmap (pairwise prediction confidence).

Q: What known structures does this most resemble?
A: The Foldseek neighbor list gives the closest experimentally determined structures in the PDB, ranked by structural alignment. TM-score near 1 means near-identical fold; near 0.3 means only rough topology match. This is how one finds what a novel AlphaFold prediction most resembles in the solved-structure universe.

Q: Are the domains correctly placed relative to each other?
A: Predicted aligned error is AlphaFold's pairwise confidence. Unlike pLDDT (per-residue), PAE is per-residue-pair and captures whether two parts of the structure are correctly placed relative to each other. Units are ångströms of expected positional error.

Q: What do the rendered images show?
A: Structure images are PyMOL renders from six orthogonal camera directions. Cartoon representation draws helices as coils and strands as arrows; sticks shows the backbone as bonds; surface shows the solvent-excluded envelope. Rainbow coloring maps sequence position to hue (blue→red, N→C); chain coloring assigns a distinct color per polypeptide.

Q: What are the backbone torsion angles?
A: φ (phi) and ψ (psi) are the two rotatable backbone dihedrals per residue: φ is the C(i-1)–N–Cα–C torsion, ψ is the N–Cα–C–N(i+1) torsion, both in degrees on (−180°, 180°]. α-helical residues cluster near (−60°, −45°); β-strand residues near (−120°, +130°). A Ramachandran plot is simply a scatter of (φ, ψ) for every residue.